Protein AF-A0A940FTY9-F1 (afdb_monomer)

Solvent-accessible surface area (backbone atoms only — not comparable to full-atom values): 4630 Å² total; per-residue (Å²): 132,86,53,72,68,60,52,49,54,53,49,54,52,20,58,78,67,70,44,94,43,70,68,57,35,52,51,52,51,51,53,48,49,38,62,69,72,62,57,65,79,71,56,96,84,63,59,79,80,78,69,71,91,71,82,79,82,82,78,91,74,89,79,88,83,85,91,133

Structure (mmCIF, N/CA/C/O backbone):
data_AF-A0A940FTY9-F1
#
_entry.id   AF-A0A940FTY9-F1
#
loop_
_atom_site.group_PDB
_atom_site.id
_atom_site.type_symbol
_atom_site.label_atom_id
_atom_site.label_alt_id
_atom_site.label_comp_id
_atom_site.label_asym_id
_atom_site.label_entity_id
_atom_site.label_seq_id
_atom_site.pdbx_PDB_ins_code
_atom_site.Cartn_x
_atom_site.Cartn_y
_atom_site.Cartn_z
_atom_site.occupancy
_atom_site.B_iso_or_equiv
_atom_site.auth_seq_id
_atom_site.auth_comp_id
_atom_site.auth_asym_id
_atom_site.auth_atom_id
_atom_site.pdbx_PDB_model_num
ATOM 1 N N . MET A 1 1 ? -13.867 2.993 -4.793 1.00 80.00 1 MET A N 1
ATOM 2 C CA . MET A 1 1 ? -13.396 3.331 -3.430 1.00 80.00 1 MET A CA 1
ATOM 3 C C . MET A 1 1 ? -13.158 2.024 -2.698 1.00 80.00 1 MET A C 1
ATOM 5 O O . MET A 1 1 ? -13.956 1.124 -2.921 1.00 80.00 1 MET A O 1
ATOM 9 N N . LEU A 1 2 ? -12.083 1.900 -1.910 1.00 87.00 2 LEU A N 1
ATOM 10 C CA . LEU A 1 2 ? -11.840 0.684 -1.119 1.00 87.00 2 LEU A CA 1
ATOM 11 C C . LEU A 1 2 ? -12.853 0.569 0.024 1.00 87.00 2 LEU A C 1
ATOM 13 O O . LEU A 1 2 ? -13.230 1.578 0.623 1.00 87.00 2 LEU A O 1
ATOM 17 N N . THR A 1 3 ? -13.251 -0.660 0.318 1.00 96.75 3 THR A N 1
ATOM 18 C CA . THR A 1 3 ? -14.072 -1.038 1.471 1.00 96.75 3 THR A CA 1
ATOM 19 C C . THR A 1 3 ? -13.255 -1.015 2.768 1.00 96.75 3 THR A C 1
ATOM 21 O O . THR A 1 3 ? -12.020 -0.996 2.758 1.00 96.75 3 THR A O 1
ATOM 24 N N . GLU A 1 4 ? -13.937 -1.024 3.915 1.00 95.69 4 GLU A N 1
ATOM 25 C CA . GLU A 1 4 ? -13.281 -1.065 5.231 1.00 95.69 4 GLU A CA 1
ATOM 26 C C . GLU A 1 4 ? -12.476 -2.354 5.445 1.00 95.69 4 GLU A C 1
ATOM 28 O O . GLU A 1 4 ? -11.387 -2.328 6.023 1.00 95.69 4 GLU A O 1
ATOM 33 N N . GLU A 1 5 ? -12.981 -3.473 4.930 1.00 96.44 5 GLU A N 1
ATOM 34 C CA . GLU A 1 5 ? -12.330 -4.781 5.002 1.00 96.44 5 GLU A CA 1
ATOM 35 C C . GLU A 1 5 ? -11.019 -4.782 4.212 1.00 96.44 5 GLU A C 1
ATOM 37 O O . GLU A 1 5 ? -9.977 -5.189 4.730 1.00 96.44 5 GLU A O 1
ATOM 42 N N . GLU A 1 6 ? -11.028 -4.237 2.994 1.00 95.69 6 GLU A N 1
ATOM 43 C CA . GLU A 1 6 ? -9.811 -4.100 2.191 1.00 95.69 6 GLU A CA 1
ATOM 44 C C . GLU A 1 6 ? -8.790 -3.163 2.857 1.00 95.69 6 GLU A C 1
ATOM 46 O O . GLU A 1 6 ? -7.589 -3.451 2.859 1.00 95.69 6 GLU A O 1
ATOM 51 N N . LEU A 1 7 ? -9.240 -2.065 3.478 1.00 95.38 7 LEU A N 1
ATOM 52 C CA . LEU A 1 7 ? -8.355 -1.166 4.228 1.00 95.38 7 LEU A CA 1
ATOM 53 C C . LEU A 1 7 ? -7.692 -1.869 5.417 1.00 95.38 7 LEU A C 1
ATOM 55 O O . LEU A 1 7 ? -6.499 -1.659 5.654 1.00 95.38 7 LEU A O 1
ATOM 59 N N . LYS A 1 8 ? -8.431 -2.724 6.132 1.00 96.50 8 LYS A N 1
ATOM 60 C CA . LYS A 1 8 ? -7.901 -3.519 7.245 1.00 96.50 8 LYS A CA 1
ATOM 61 C C . LYS A 1 8 ? -6.797 -4.465 6.774 1.00 96.50 8 LYS A C 1
ATOM 63 O O . LYS A 1 8 ? -5.730 -4.493 7.381 1.00 96.50 8 LYS A O 1
ATOM 68 N N . VAL A 1 9 ? -7.012 -5.174 5.664 1.00 96.94 9 VAL A N 1
ATOM 69 C CA . VAL A 1 9 ? -6.010 -6.089 5.091 1.00 96.94 9 VAL A CA 1
ATOM 70 C C . VAL A 1 9 ? -4.723 -5.342 4.719 1.00 96.94 9 VAL A C 1
ATOM 72 O O . VAL A 1 9 ? -3.622 -5.817 5.009 1.00 96.94 9 VAL A O 1
ATOM 75 N N . ILE A 1 10 ? -4.839 -4.146 4.1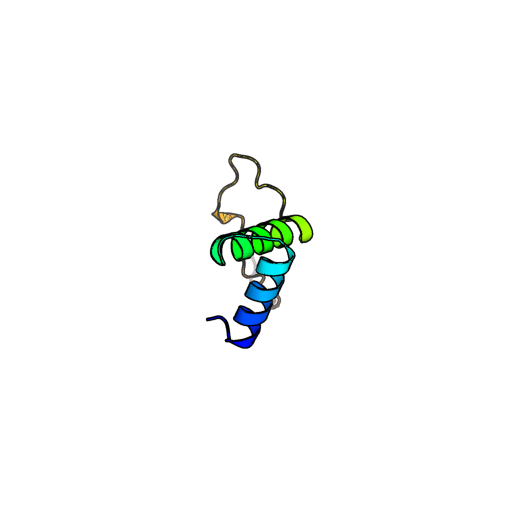28 1.00 95.50 10 ILE A N 1
ATOM 76 C CA . ILE A 1 10 ? -3.677 -3.305 3.795 1.00 95.50 10 ILE A CA 1
ATOM 77 C C . ILE A 1 10 ? -2.935 -2.864 5.063 1.00 95.50 10 ILE A C 1
ATOM 79 O O . ILE A 1 10 ? -1.700 -2.872 5.087 1.00 95.50 10 ILE A O 1
ATOM 83 N N . ASP A 1 11 ? -3.657 -2.477 6.114 1.00 96.56 11 ASP A N 1
ATOM 84 C CA . ASP A 1 11 ? -3.048 -2.046 7.371 1.00 96.56 11 ASP A CA 1
ATOM 85 C C . ASP A 1 11 ? -2.356 -3.204 8.106 1.00 96.56 11 ASP A C 1
ATOM 87 O O . ASP A 1 11 ? -1.221 -3.034 8.554 1.00 96.56 11 ASP A O 1
ATOM 91 N N . ASP A 1 12 ? -2.963 -4.390 8.165 1.00 97.62 12 ASP A N 1
ATOM 92 C CA . ASP A 1 12 ? -2.354 -5.580 8.772 1.00 97.62 12 ASP A CA 1
ATOM 93 C C . ASP A 1 12 ? -1.035 -5.932 8.071 1.00 97.62 12 ASP A C 1
ATOM 95 O O . ASP A 1 12 ? 0.008 -6.126 8.706 1.00 97.62 12 ASP A O 1
ATOM 99 N N . TRP A 1 13 ? -1.043 -5.919 6.739 1.00 96.75 13 TRP A N 1
ATOM 100 C CA . TRP A 1 13 ? 0.150 -6.151 5.935 1.00 96.75 13 TRP A CA 1
ATOM 101 C C . TRP A 1 13 ? 1.217 -5.064 6.125 1.00 96.75 13 TRP A C 1
ATOM 103 O O . TRP A 1 13 ? 2.415 -5.362 6.207 1.00 96.75 13 TRP A O 1
ATOM 113 N N . ARG A 1 14 ? 0.800 -3.796 6.253 1.00 97.44 14 ARG A N 1
ATOM 114 C CA . ARG A 1 14 ? 1.687 -2.669 6.575 1.00 97.44 14 ARG A CA 1
ATOM 115 C C . ARG A 1 14 ? 2.419 -2.913 7.895 1.00 97.44 14 ARG A C 1
ATOM 117 O O . ARG A 1 14 ? 3.635 -2.721 7.949 1.00 97.44 14 ARG A O 1
ATOM 124 N N . PHE A 1 15 ? 1.710 -3.345 8.937 1.00 97.12 15 PHE A N 1
ATOM 125 C CA . PHE A 1 15 ? 2.305 -3.615 10.247 1.00 97.12 15 PHE A CA 1
ATOM 126 C C . PHE A 1 15 ? 3.259 -4.810 10.214 1.00 97.12 15 PHE A C 1
ATOM 128 O O . PHE A 1 15 ? 4.376 -4.702 10.721 1.00 97.12 15 PHE A O 1
ATOM 135 N N . GLN A 1 16 ? 2.881 -5.901 9.542 1.00 96.75 16 GLN A N 1
ATOM 136 C CA . GLN A 1 16 ? 3.751 -7.071 9.357 1.00 96.75 16 GLN A CA 1
ATOM 137 C C . GLN A 1 16 ? 5.084 -6.699 8.694 1.00 96.75 16 GLN A C 1
ATOM 139 O O . GLN A 1 16 ? 6.141 -7.204 9.069 1.00 96.75 16 GLN A O 1
ATOM 144 N N . ARG A 1 17 ? 5.050 -5.765 7.737 1.00 94.12 17 ARG A N 1
ATOM 145 C CA . ARG A 1 17 ? 6.232 -5.281 7.010 1.00 94.12 17 ARG A CA 1
ATOM 146 C C . ARG A 1 17 ? 6.894 -4.049 7.610 1.00 94.12 17 ARG A C 1
ATOM 148 O O . ARG A 1 17 ? 7.819 -3.513 7.004 1.00 94.12 17 ARG A O 1
ATOM 155 N N . ARG A 1 18 ? 6.440 -3.606 8.786 1.00 96.69 18 ARG A N 1
ATOM 156 C CA . ARG A 1 18 ? 6.970 -2.435 9.503 1.00 96.69 18 ARG A CA 1
ATOM 157 C C . ARG A 1 18 ? 6.991 -1.167 8.645 1.00 96.69 18 ARG A C 1
ATOM 159 O O . ARG A 1 18 ? 7.916 -0.362 8.718 1.00 96.69 18 ARG A O 1
ATOM 166 N N . MET A 1 19 ? 5.970 -0.992 7.813 1.00 95.62 19 MET A N 1
ATOM 167 C CA . MET A 1 19 ? 5.860 0.175 6.949 1.00 95.62 19 MET A CA 1
ATOM 168 C C . MET A 1 19 ? 5.228 1.362 7.696 1.00 95.62 19 MET A C 1
ATOM 170 O O . MET A 1 19 ? 4.213 1.198 8.374 1.00 95.62 19 MET A O 1
ATOM 174 N N . PRO A 1 20 ? 5.772 2.585 7.557 1.00 92.81 20 PRO A N 1
ATOM 175 C CA . PRO A 1 20 ? 5.365 3.721 8.386 1.00 92.81 20 PRO A CA 1
ATOM 176 C C . PRO A 1 20 ? 3.994 4.299 8.003 1.00 92.81 20 PRO A C 1
ATOM 178 O O . PRO A 1 20 ? 3.255 4.773 8.862 1.00 92.81 20 PRO A O 1
ATOM 181 N N . THR A 1 21 ? 3.601 4.246 6.725 1.00 97.12 21 THR A N 1
ATOM 182 C CA . THR A 1 21 ? 2.355 4.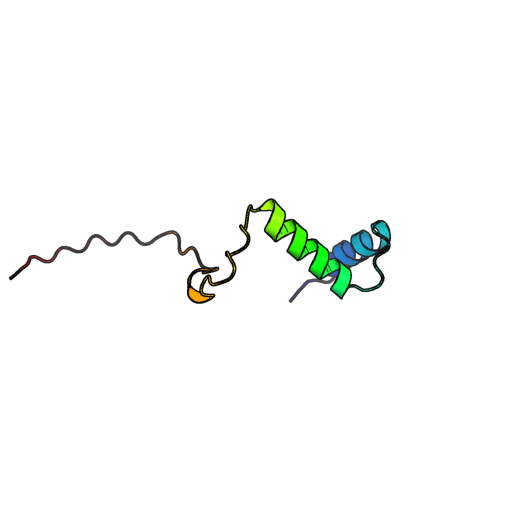864 6.232 1.00 97.12 21 THR A CA 1
ATOM 183 C C . THR A 1 21 ? 1.569 3.925 5.326 1.00 97.12 21 THR A C 1
ATOM 185 O O . THR A 1 21 ? 2.140 3.062 4.658 1.00 97.12 21 THR A O 1
ATOM 188 N N . ARG A 1 22 ? 0.244 4.109 5.268 1.00 95.06 22 ARG A N 1
ATOM 189 C CA . ARG A 1 22 ? -0.629 3.348 4.359 1.00 95.06 22 ARG A CA 1
ATOM 190 C C . ARG A 1 22 ? -0.258 3.576 2.894 1.00 95.06 22 ARG A C 1
ATOM 192 O O . ARG A 1 22 ? -0.205 2.631 2.121 1.00 95.06 22 ARG A O 1
ATOM 199 N N . ALA A 1 23 ? 0.105 4.807 2.532 1.00 96.06 23 ALA A N 1
ATOM 200 C CA . ALA A 1 23 ? 0.579 5.122 1.187 1.00 96.06 23 ALA A CA 1
ATOM 201 C C . ALA A 1 23 ? 1.865 4.360 0.816 1.00 96.06 23 ALA A C 1
ATOM 203 O O . ALA A 1 23 ? 2.013 3.940 -0.328 1.00 96.06 23 ALA A O 1
ATOM 204 N N . ALA A 1 24 ? 2.788 4.152 1.766 1.00 96.12 24 ALA A N 1
ATOM 205 C CA . ALA A 1 24 ? 3.968 3.319 1.531 1.00 96.12 24 ALA A CA 1
ATOM 206 C C . ALA A 1 24 ? 3.581 1.859 1.256 1.00 96.12 24 ALA A C 1
ATOM 208 O O . ALA A 1 24 ? 4.110 1.264 0.321 1.00 96.12 24 ALA A O 1
ATOM 209 N N . ALA A 1 25 ? 2.608 1.324 2.000 1.00 96.50 25 ALA A N 1
ATOM 210 C CA . ALA A 1 25 ? 2.101 -0.023 1.768 1.00 96.50 25 ALA A CA 1
ATOM 211 C C . ALA A 1 25 ? 1.447 -0.176 0.389 1.00 96.50 25 ALA A C 1
ATOM 213 O O . ALA A 1 25 ? 1.782 -1.096 -0.352 1.00 96.50 25 ALA A O 1
ATOM 214 N N . VAL A 1 26 ? 0.593 0.770 -0.003 1.00 94.62 26 VAL A N 1
ATOM 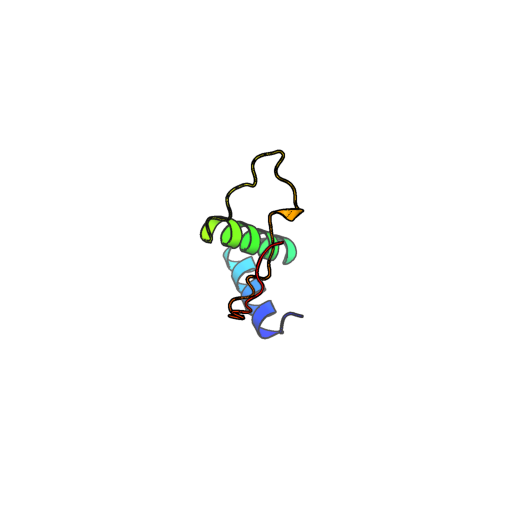215 C CA . VAL A 1 26 ? -0.040 0.767 -1.330 1.00 94.62 26 VAL A CA 1
ATOM 216 C C . VAL A 1 26 ? 1.006 0.829 -2.445 1.00 94.62 26 VAL A C 1
ATOM 218 O O . VAL A 1 26 ? 0.939 0.043 -3.383 1.00 94.62 26 VAL A O 1
ATOM 221 N N . ARG A 1 27 ? 2.019 1.700 -2.333 1.00 94.31 27 ARG A N 1
ATOM 222 C CA . ARG A 1 27 ? 3.111 1.768 -3.320 1.00 94.31 27 ARG A CA 1
ATOM 223 C C . ARG A 1 27 ? 3.871 0.452 -3.444 1.00 94.31 27 ARG A C 1
ATOM 225 O O . ARG A 1 27 ? 4.191 0.042 -4.553 1.00 94.31 27 ARG A O 1
ATOM 232 N N . GLU A 1 28 ? 4.145 -0.210 -2.327 1.00 94.69 28 GLU A N 1
ATOM 233 C CA . GLU A 1 28 ? 4.844 -1.494 -2.330 1.00 94.69 28 GLU A CA 1
ATOM 234 C C . GLU A 1 28 ? 3.983 -2.618 -2.927 1.00 94.69 28 GLU A C 1
ATOM 236 O O . GLU A 1 28 ? 4.511 -3.475 -3.635 1.00 94.69 28 GLU A O 1
ATOM 241 N N . LEU A 1 29 ? 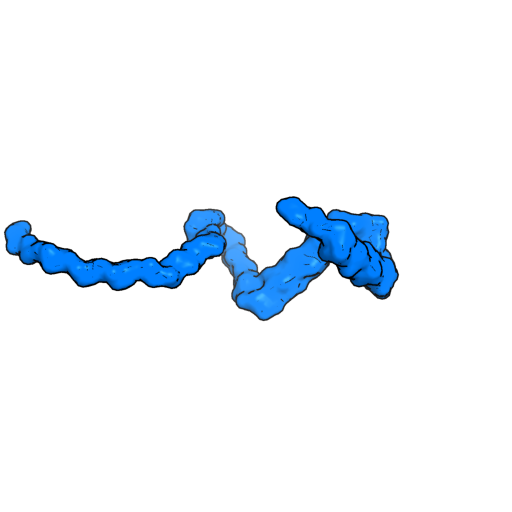2.665 -2.613 -2.687 1.00 93.00 29 LEU A N 1
ATOM 242 C CA . LEU A 1 29 ? 1.729 -3.536 -3.340 1.00 93.00 29 LEU A CA 1
ATOM 243 C C . LEU A 1 29 ? 1.705 -3.317 -4.851 1.00 93.00 29 LEU A C 1
ATOM 245 O O . LEU A 1 29 ? 1.856 -4.279 -5.596 1.00 93.00 29 LEU A O 1
ATOM 249 N N . LEU A 1 30 ? 1.596 -2.063 -5.299 1.00 91.44 30 LEU A N 1
ATOM 250 C CA . LEU A 1 30 ? 1.625 -1.719 -6.721 1.00 91.44 30 LEU A CA 1
ATOM 251 C C . LEU A 1 30 ? 2.945 -2.137 -7.369 1.00 91.44 30 LEU A C 1
ATOM 253 O O . LEU A 1 30 ? 2.933 -2.813 -8.389 1.00 91.44 30 LEU A O 1
ATOM 257 N N . LYS A 1 31 ? 4.087 -1.816 -6.749 1.00 89.62 31 LYS A N 1
ATOM 258 C CA . LYS A 1 31 ? 5.409 -2.211 -7.253 1.00 89.62 31 LYS A CA 1
ATOM 259 C C . LYS A 1 31 ? 5.528 -3.729 -7.412 1.00 89.62 31 LYS A C 1
ATOM 261 O O . LYS A 1 31 ? 6.076 -4.198 -8.403 1.00 89.62 31 LYS A O 1
ATOM 266 N N . ARG A 1 32 ? 5.017 -4.498 -6.446 1.00 88.06 32 ARG A N 1
ATOM 267 C CA . ARG A 1 32 ? 5.028 -5.968 -6.497 1.00 88.06 32 ARG A CA 1
ATOM 268 C C . ARG A 1 32 ? 4.052 -6.534 -7.510 1.00 88.06 32 ARG A C 1
ATOM 270 O O . ARG A 1 32 ? 4.413 -7.508 -8.148 1.00 88.06 32 ARG A O 1
ATOM 277 N N . GLY A 1 33 ? 2.869 -5.942 -7.654 1.00 87.19 33 GLY A N 1
ATOM 278 C CA . GLY A 1 33 ? 1.903 -6.326 -8.683 1.00 87.19 33 GLY A CA 1
ATOM 279 C C . GLY A 1 33 ? 2.483 -6.123 -10.080 1.00 87.19 33 GLY A C 1
ATOM 280 O O . GLY A 1 33 ? 2.542 -7.066 -10.856 1.00 87.19 33 GLY A O 1
ATOM 281 N N . LEU A 1 34 ? 3.051 -4.942 -10.341 1.00 83.75 34 LEU A N 1
ATOM 282 C CA . LEU A 1 34 ? 3.721 -4.631 -11.607 1.00 83.75 34 LEU A CA 1
ATOM 283 C C . LEU A 1 34 ? 4.886 -5.589 -11.903 1.00 83.75 34 LEU A C 1
ATOM 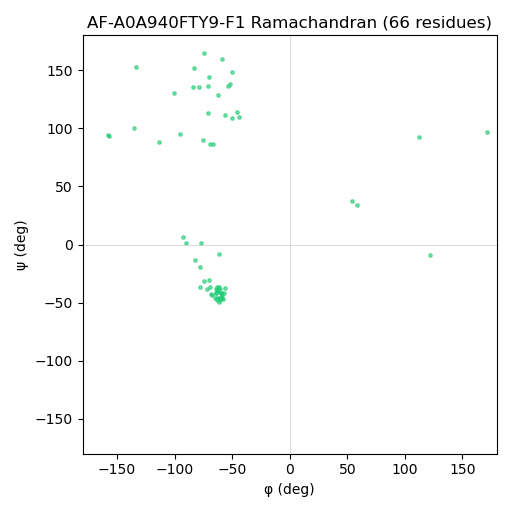285 O O . LEU A 1 34 ? 5.011 -6.091 -13.015 1.00 83.75 34 LEU A O 1
ATOM 289 N N . ALA A 1 35 ? 5.713 -5.890 -10.898 1.00 80.69 35 ALA A N 1
ATOM 290 C CA . ALA A 1 35 ? 6.806 -6.847 -11.056 1.00 80.69 35 ALA A CA 1
ATOM 291 C C . ALA A 1 35 ? 6.324 -8.305 -11.219 1.00 80.69 35 ALA A C 1
ATOM 293 O O . ALA A 1 35 ? 7.007 -9.094 -11.866 1.00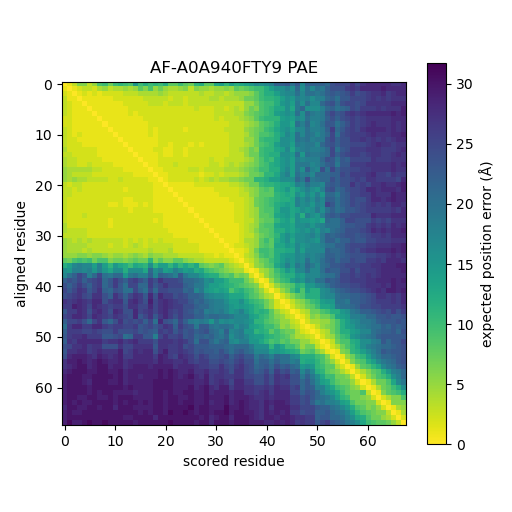 80.69 35 ALA A O 1
ATOM 294 N N . ALA A 1 36 ? 5.184 -8.677 -10.626 1.00 79.44 36 ALA A N 1
ATOM 295 C CA . ALA A 1 36 ? 4.633 -10.032 -10.676 1.00 79.44 36 ALA A CA 1
ATOM 296 C C . ALA A 1 36 ? 3.929 -10.337 -12.005 1.00 79.44 36 ALA A C 1
ATOM 298 O O . ALA A 1 36 ? 4.073 -11.445 -12.514 1.00 79.44 36 ALA A O 1
ATOM 299 N N . ASP A 1 37 ? 3.236 -9.356 -12.587 1.00 64.06 37 ASP A N 1
ATOM 300 C CA . ASP A 1 37 ? 2.561 -9.493 -13.885 1.00 64.06 37 ASP A CA 1
ATOM 301 C C . ASP A 1 37 ? 3.531 -9.416 -15.072 1.00 64.06 37 ASP A C 1
ATOM 303 O O . ASP A 1 37 ? 3.113 -9.470 -16.228 1.00 64.06 37 ASP A O 1
ATOM 307 N N . GLY A 1 38 ? 4.834 -9.267 -14.807 1.00 59.75 38 GLY A N 1
ATOM 308 C CA . GLY A 1 38 ? 5.810 -9.018 -15.858 1.00 59.75 38 GLY A CA 1
ATOM 309 C C . GLY A 1 38 ? 5.460 -7.753 -16.635 1.00 59.75 38 GLY A C 1
ATOM 310 O O . GLY A 1 38 ? 5.681 -7.709 -17.842 1.00 59.75 38 GLY A O 1
ATOM 311 N N . PHE A 1 39 ? 4.893 -6.739 -15.964 1.00 56.66 39 PHE A N 1
ATOM 312 C CA . PHE A 1 39 ? 4.757 -5.396 -16.514 1.00 56.66 39 PHE A CA 1
ATOM 313 C C . PHE A 1 39 ? 6.179 -4.854 -16.647 1.00 56.66 39 PHE A C 1
ATOM 315 O O . PHE A 1 39 ? 6.762 -4.294 -15.716 1.00 56.66 39 PHE A O 1
ATOM 322 N N . LEU A 1 40 ? 6.773 -5.188 -17.790 1.00 53.31 40 LEU A N 1
ATOM 323 C CA . LEU A 1 40 ? 8.128 -4.848 -18.165 1.00 53.31 40 LEU A CA 1
ATOM 324 C C . LEU A 1 40 ? 8.279 -3.340 -18.022 1.00 53.31 40 LEU A C 1
ATOM 326 O O . LEU A 1 40 ? 7.382 -2.579 -18.391 1.00 53.31 40 LEU A O 1
ATOM 330 N N . GLU A 1 41 ? 9.406 -2.933 -17.442 1.00 56.09 41 GLU A N 1
ATOM 331 C CA . GLU A 1 41 ? 9.871 -1.558 -17.504 1.00 56.09 41 GLU A CA 1
ATOM 332 C C . GLU A 1 41 ? 9.694 -1.080 -18.940 1.00 56.09 41 GLU A C 1
ATOM 334 O O . GLU A 1 41 ? 10.378 -1.564 -19.843 1.00 56.09 41 GLU A O 1
ATOM 339 N N . ALA A 1 42 ? 8.745 -0.169 -19.149 1.00 56.03 42 ALA A N 1
ATOM 340 C CA . ALA A 1 42 ? 8.643 0.536 -20.404 1.00 56.03 42 ALA A CA 1
ATOM 341 C C . ALA A 1 42 ? 10.008 1.197 -20.603 1.00 56.03 42 ALA A C 1
ATOM 343 O O . ALA A 1 42 ? 10.406 2.035 -19.781 1.00 56.03 42 ALA A O 1
ATOM 344 N N . GLY A 1 43 ? 10.783 0.735 -21.588 1.00 55.88 43 GLY A N 1
ATOM 345 C CA . GLY A 1 43 ? 12.145 1.218 -21.799 1.00 55.88 43 GLY A CA 1
ATOM 346 C C . GLY A 1 43 ? 12.121 2.743 -21.866 1.00 55.88 43 GLY A C 1
ATOM 347 O O . GLY A 1 43 ? 11.190 3.315 -22.432 1.00 55.88 43 GLY A O 1
ATOM 348 N N . ALA A 1 44 ? 13.084 3.426 -21.241 1.00 5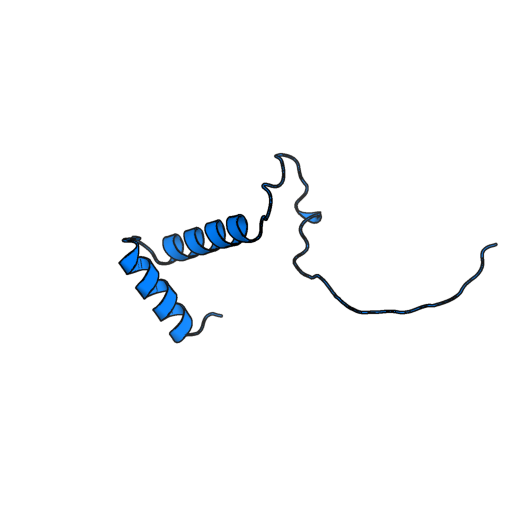1.53 44 ALA A N 1
ATOM 349 C CA . ALA A 1 44 ? 13.088 4.889 -21.187 1.00 51.53 44 ALA A CA 1
ATOM 350 C C . ALA A 1 44 ? 12.902 5.486 -22.600 1.00 51.53 44 ALA A C 1
ATOM 352 O O . ALA A 1 44 ? 13.797 5.390 -23.436 1.00 51.53 44 ALA A O 1
ATOM 353 N N . GLY A 1 45 ? 11.725 6.070 -22.864 1.00 59.09 45 GLY A N 1
ATOM 354 C CA . GLY A 1 45 ? 11.316 6.542 -24.195 1.00 59.09 45 GLY A CA 1
ATOM 355 C C . GLY A 1 45 ? 10.021 5.927 -24.741 1.00 59.09 45 GLY A C 1
ATOM 356 O O . GLY A 1 45 ? 9.506 6.424 -25.743 1.00 59.09 45 GLY A O 1
ATOM 357 N N . GLU A 1 46 ? 9.462 4.903 -24.096 1.00 57.81 46 GLU A N 1
ATOM 358 C CA . GLU A 1 46 ? 8.167 4.342 -24.487 1.00 57.81 46 GLU A CA 1
ATOM 359 C C . GLU A 1 46 ? 7.006 5.284 -24.150 1.00 57.81 46 GLU A C 1
ATOM 361 O O . GLU A 1 46 ? 6.948 5.920 -23.091 1.00 57.81 46 GLU A O 1
ATOM 366 N N . LYS A 1 47 ? 6.080 5.423 -25.103 1.00 59.66 47 LYS A N 1
ATOM 367 C CA . LYS A 1 47 ? 4.986 6.385 -25.009 1.00 59.66 47 LYS A CA 1
ATOM 368 C C . LYS A 1 47 ? 3.911 5.832 -24.087 1.00 59.66 47 LYS A C 1
ATOM 370 O O . LYS A 1 47 ? 3.447 4.710 -24.238 1.00 59.66 47 LYS A O 1
ATOM 375 N N . SER A 1 48 ? 3.404 6.678 -23.195 1.00 62.12 48 SER A N 1
ATOM 376 C CA . SER A 1 48 ? 2.318 6.320 -22.270 1.00 62.12 48 SER A CA 1
ATOM 377 C C . SER A 1 48 ? 1.001 5.920 -22.961 1.00 62.12 48 SER A C 1
ATOM 379 O O . SER A 1 48 ? 0.081 5.482 -22.283 1.00 62.12 48 SER A O 1
ATOM 381 N N . GLN A 1 49 ? 0.894 6.086 -24.286 1.00 64.44 49 GLN A N 1
ATOM 382 C CA . GLN A 1 49 ? -0.253 5.654 -25.094 1.00 64.44 49 GLN A CA 1
ATOM 383 C C . GLN A 1 49 ? -0.257 4.147 -25.390 1.00 64.44 49 GLN A C 1
ATOM 385 O O . GLN A 1 49 ? -1.315 3.612 -25.707 1.00 64.44 49 GLN A O 1
ATOM 390 N N . ASP A 1 50 ? 0.885 3.467 -25.258 1.00 61.06 50 ASP A N 1
ATOM 391 C CA . ASP A 1 50 ? 1.006 2.035 -25.563 1.00 61.06 50 ASP A CA 1
ATOM 392 C C . ASP A 1 50 ? 0.532 1.141 -24.397 1.00 61.06 50 ASP A C 1
ATOM 394 O O . ASP A 1 50 ? 0.256 -0.044 -24.575 1.00 61.06 50 ASP A O 1
ATOM 398 N N . PHE A 1 51 ? 0.346 1.716 -23.204 1.00 58.56 51 PHE A N 1
ATOM 399 C CA . PHE A 1 51 ? -0.238 1.035 -22.049 1.00 58.56 51 PHE A CA 1
ATOM 400 C C . PHE A 1 51 ? -1.743 1.317 -21.952 1.00 58.56 51 PHE A C 1
ATOM 402 O O . PHE A 1 51 ? -2.171 2.315 -21.373 1.00 58.56 51 PHE A O 1
ATOM 409 N N . SER A 1 52 ? -2.567 0.417 -22.497 1.00 57.84 52 SER A N 1
ATOM 410 C CA . SER A 1 52 ? -4.027 0.447 -22.329 1.00 57.84 52 SER A CA 1
ATOM 411 C C . SER A 1 52 ? -4.482 -0.550 -21.259 1.00 57.84 52 SER A C 1
ATOM 413 O O . SER A 1 52 ? -4.120 -1.723 -21.293 1.00 57.84 52 SER A O 1
ATOM 415 N N . VAL A 1 53 ? -5.312 -0.096 -20.314 1.00 56.72 53 VAL A N 1
ATOM 416 C CA . VAL A 1 53 ? -5.860 -0.917 -19.208 1.00 56.72 53 VAL A CA 1
ATOM 417 C C . VAL A 1 53 ? -7.194 -1.583 -19.593 1.00 56.72 53 VAL A C 1
ATOM 419 O O . VAL A 1 53 ? -7.792 -2.313 -18.808 1.00 56.72 53 VAL A O 1
ATOM 422 N N . VAL A 1 54 ? -7.672 -1.385 -20.825 1.00 53.16 54 VAL A N 1
ATOM 423 C CA . VAL A 1 54 ? -8.923 -1.984 -21.308 1.00 53.16 54 VAL A CA 1
ATOM 424 C C . VAL A 1 54 ? -8.602 -2.993 -22.405 1.00 53.16 54 VAL A C 1
ATOM 426 O O . VAL A 1 54 ? -8.612 -2.669 -23.589 1.00 53.16 54 VAL A O 1
ATOM 429 N N . THR A 1 55 ? -8.339 -4.246 -22.026 1.00 55.44 55 THR A N 1
ATOM 430 C CA . THR A 1 55 ? -8.500 -5.350 -22.983 1.00 55.44 55 THR A CA 1
ATOM 431 C C . THR A 1 55 ? -9.996 -5.596 -23.131 1.00 55.44 55 THR A C 1
ATOM 433 O O . THR A 1 55 ? -10.593 -6.369 -22.383 1.00 55.44 55 THR A O 1
ATOM 436 N N . ALA A 1 56 ? -10.625 -4.907 -24.082 1.00 49.34 56 ALA A N 1
ATOM 437 C CA . ALA A 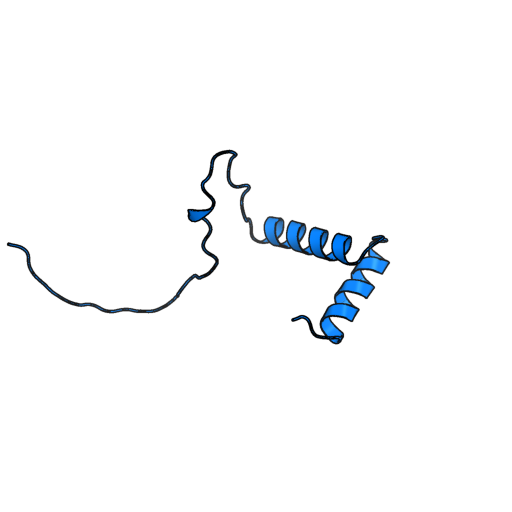1 56 ? -11.953 -5.273 -24.550 1.00 49.34 56 ALA A CA 1
ATOM 438 C C . ALA A 1 56 ? -11.833 -6.592 -25.329 1.00 49.34 56 ALA A C 1
ATOM 440 O O . ALA A 1 56 ? -11.639 -6.621 -26.542 1.00 49.34 56 ALA A O 1
ATOM 441 N N . LYS A 1 57 ? -11.904 -7.710 -24.606 1.00 51.94 57 LYS A N 1
ATOM 442 C CA . LYS A 1 57 ? -12.155 -9.019 -25.199 1.00 51.94 57 LYS A CA 1
ATOM 443 C C . LYS A 1 57 ? -13.609 -9.049 -25.668 1.00 51.94 57 LYS A C 1
ATOM 445 O O . LYS A 1 57 ? -14.514 -9.065 -24.840 1.00 51.94 57 LYS A O 1
ATOM 450 N N . GLY A 1 58 ? -13.801 -9.113 -26.984 1.00 52.94 58 GLY A N 1
ATOM 451 C CA . GLY A 1 58 ? -15.051 -9.540 -27.609 1.00 52.94 58 GLY A CA 1
ATOM 452 C C . GLY A 1 58 ? -15.810 -8.443 -28.350 1.00 52.94 58 GLY A C 1
ATOM 453 O O . GLY A 1 58 ? -16.672 -7.773 -27.792 1.00 52.94 58 GLY A O 1
ATOM 454 N N . SER A 1 59 ? -15.550 -8.326 -29.647 1.00 42.56 59 SER A N 1
ATOM 455 C CA . SER A 1 59 ? -16.620 -8.196 -30.643 1.00 42.56 59 SER A CA 1
ATOM 456 C C . SER A 1 59 ? -16.081 -8.643 -31.995 1.00 42.56 59 SER A C 1
ATOM 458 O O . SER A 1 59 ? -15.489 -7.878 -32.751 1.00 42.56 59 SER A O 1
ATOM 460 N N . ASP A 1 60 ? -16.298 -9.923 -32.280 1.00 52.72 60 ASP A N 1
ATOM 461 C CA . ASP A 1 60 ? -16.596 -10.373 -33.629 1.00 52.72 60 ASP A CA 1
ATOM 462 C C . ASP A 1 60 ? -17.657 -9.450 -34.247 1.00 52.72 60 ASP A C 1
ATOM 464 O O . ASP A 1 60 ? -18.806 -9.439 -33.809 1.00 52.72 60 ASP A O 1
ATOM 468 N N . VAL A 1 61 ? -17.285 -8.699 -35.280 1.00 50.56 61 VAL A N 1
ATOM 469 C CA . VAL A 1 61 ? -18.185 -8.351 -36.382 1.00 50.56 61 VAL A CA 1
ATOM 470 C C . VAL A 1 61 ? -17.390 -8.565 -37.664 1.00 50.56 61 VAL A C 1
ATOM 472 O O . VAL A 1 61 ? -16.535 -7.775 -38.056 1.00 50.56 61 VAL A O 1
ATOM 475 N N . SER A 1 62 ? -17.662 -9.709 -38.288 1.00 49.53 62 SER A N 1
ATOM 476 C CA . SER A 1 62 ? -17.507 -9.874 -39.727 1.00 49.53 62 SER A CA 1
ATOM 477 C C . SER A 1 62 ? -18.464 -8.899 -40.414 1.00 49.53 62 SER A C 1
ATOM 479 O O . SER A 1 62 ? -19.649 -8.867 -40.083 1.00 49.53 62 SER A O 1
ATOM 481 N N . GLY A 1 63 ? -17.955 -8.108 -41.353 1.00 44.72 63 GLY A N 1
ATOM 482 C CA . GLY A 1 63 ? -18.729 -7.147 -42.132 1.00 44.72 63 GLY A CA 1
ATOM 483 C C . GLY A 1 63 ? -18.009 -6.831 -43.436 1.00 44.72 63 GLY A C 1
ATOM 484 O O . GLY A 1 63 ? -17.106 -6.006 -43.469 1.00 44.72 63 GLY A O 1
ATOM 485 N N . ASP A 1 64 ? -18.407 -7.570 -44.461 1.00 50.38 64 ASP A N 1
ATOM 486 C CA . ASP A 1 64 ? -18.022 -7.544 -45.873 1.00 50.38 64 ASP A CA 1
ATOM 487 C C . ASP A 1 64 ? -18.081 -6.142 -46.535 1.00 50.38 64 ASP A C 1
ATOM 489 O O . ASP A 1 64 ? -18.934 -5.325 -46.181 1.00 50.38 64 ASP A O 1
ATOM 493 N N . GLY A 1 65 ? -17.208 -5.871 -47.521 1.00 42.59 65 GLY A N 1
ATOM 494 C CA . GLY A 1 65 ? -17.266 -4.657 -48.356 1.00 42.59 65 GLY A CA 1
ATOM 495 C C . GLY A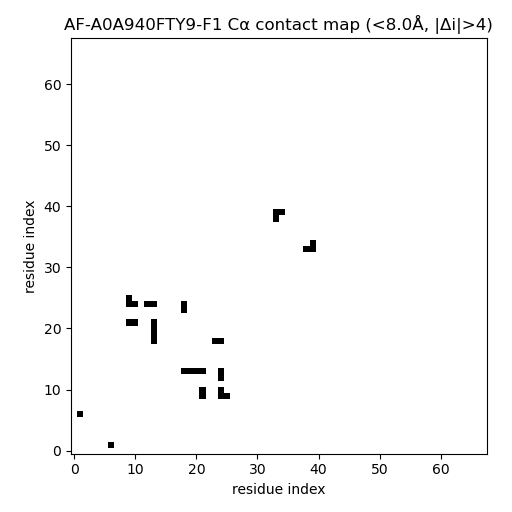 1 65 ? -16.060 -4.448 -49.290 1.00 42.59 65 GLY A C 1
ATOM 496 O O . GLY A 1 65 ? -15.031 -3.929 -48.871 1.00 42.59 65 GLY A O 1
ATOM 497 N N . ALA A 1 66 ? -16.211 -4.861 -50.553 1.00 47.69 66 ALA A N 1
ATOM 498 C CA . ALA A 1 66 ? -15.223 -4.942 -51.644 1.00 47.69 66 ALA A CA 1
ATOM 499 C C . ALA A 1 66 ? -14.503 -3.627 -52.063 1.00 47.69 66 ALA A C 1
ATOM 501 O O . ALA A 1 66 ? -15.030 -2.537 -51.834 1.00 47.69 66 ALA A O 1
ATOM 502 N N . PRO A 1 67 ? -13.331 -3.716 -52.738 1.00 60.28 67 PRO A N 1
ATOM 503 C CA . PRO A 1 67 ? -12.571 -2.555 -53.212 1.00 60.28 67 PRO A CA 1
ATOM 504 C C . PRO A 1 67 ? -13.077 -2.005 -54.557 1.00 60.28 67 PRO A C 1
ATOM 506 O O . PRO A 1 67 ? -13.563 -2.760 -55.401 1.00 60.28 67 PRO A O 1
ATOM 509 N N . ASN A 1 68 ? -12.871 -0.701 -54.772 1.00 61.06 68 ASN A N 1
ATOM 510 C CA . ASN A 1 68 ? -12.829 -0.064 -56.091 1.00 61.06 68 ASN A CA 1
ATOM 511 C C . ASN A 1 68 ? -11.493 0.671 -56.230 1.00 61.06 68 ASN A C 1
ATOM 513 O O . ASN A 1 68 ? -11.110 1.335 -55.237 1.00 61.06 68 ASN A O 1
#

Foldseek 3Di:
DDDPVRLVVLVVVCVVVVNDDSVSSVVVVVVVVCVVVCVDDCPVPHDPVVDDPDPPPDDDDDDDDDDD

Mean predicted aligned error: 15.11 Å

Secondary structure (DSSP, 8-state):
---HHHHHHHHHHHHHTT-S-HHHHHHHHHHHHHHHTT-----TT--TTS--S---------------

pLDDT: mean 75.16, std 19.88, range [42.56, 97.62]

Radius of gyration: 20.24 Å; Cα contacts (8 Å, |Δi|>4): 17; chains: 1; bounding box: 32×17×66 Å

Sequence (68 aa):
MLTEEELKVIDDWRFQRRMPTRAAAVRELLKRGLAADGFLEAGAGEKSQDFSVVTAKGSDVSGDGAPN

Nearest PDB structures (foldseek):
  7vp2-assembly1_B  TM=7.459E-01  e=2.976E+00  Arabidopsis thaliana
  7vp5-assembly3_I  TM=7.312E-01  e=4.160E+00  Arabidopsis thaliana
  6kyt-assembly1_Q  TM=5.430E-01  e=1.245E+00  Mycobacterium tuberculosis H37Rv